Protein AF-A0A2M7KSA2-F1 (afdb_monomer)

Secondary structure (DSSP, 8-state):
---EEEEEEEEETTEEEEEEEEEE-TTS-EEEEEGGGTEEEEESSHHHHHHHHHHHHHHHHHHHHH-SSPP-HHHHHHHHHHHHH--TT------STT-----

Mean predicted aligned error: 11.55 Å

Sequence (103 aa):
MTQKLKVIPVTVRDSLLFTIELLDERPDGFSACVPELAIYTCGATEAQTLNRVRKHVAEKYEDLVSSPVPLNENEREWLRYYRTVIGPGRLRIGGNPGSTLPG

Structure (mmCIF, N/CA/C/O backbone):
data_AF-A0A2M7KSA2-F1
#
_entry.id   AF-A0A2M7KSA2-F1
#
loop_
_atom_site.group_PDB
_atom_site.id
_atom_site.type_symbol
_atom_site.label_atom_id
_atom_site.label_alt_id
_atom_site.label_comp_id
_atom_site.label_asym_id
_atom_site.label_entity_id
_atom_site.label_seq_id
_atom_site.pdbx_PDB_ins_code
_atom_site.Cartn_x
_atom_site.Cartn_y
_atom_site.Cartn_z
_atom_site.occupancy
_atom_site.B_iso_or_equiv
_atom_site.auth_seq_id
_atom_site.auth_comp_id
_atom_site.auth_asym_id
_atom_site.auth_atom_id
_atom_site.pdbx_PDB_model_num
ATOM 1 N N . MET A 1 1 ? 8.758 -18.952 -15.375 1.00 50.91 1 MET A N 1
ATOM 2 C CA . MET A 1 1 ? 8.890 -17.584 -14.835 1.00 50.91 1 MET A CA 1
ATOM 3 C C . MET A 1 1 ? 8.726 -17.675 -13.330 1.00 50.91 1 MET A C 1
ATOM 5 O O . MET A 1 1 ? 7.751 -18.268 -12.890 1.00 50.91 1 MET A O 1
ATOM 9 N N . THR A 1 2 ? 9.697 -17.200 -12.551 1.00 56.38 2 THR A N 1
ATOM 10 C CA . THR A 1 2 ? 9.634 -17.262 -11.083 1.00 56.38 2 THR A CA 1
ATOM 11 C C . THR A 1 2 ? 8.985 -15.981 -10.587 1.00 56.38 2 THR A C 1
ATOM 13 O O . THR A 1 2 ? 9.667 -14.974 -10.425 1.00 56.38 2 THR A O 1
ATOM 16 N N . GLN A 1 3 ? 7.668 -16.012 -10.394 1.00 67.38 3 GLN A N 1
ATOM 17 C CA . GLN A 1 3 ? 6.965 -14.931 -9.713 1.00 67.38 3 GLN A CA 1
ATOM 18 C C . GLN A 1 3 ? 7.489 -14.848 -8.278 1.00 67.38 3 GLN A C 1
ATOM 20 O O . GLN A 1 3 ? 7.508 -15.851 -7.559 1.00 67.38 3 GLN A O 1
ATOM 25 N N . LYS A 1 4 ? 7.962 -13.669 -7.871 1.00 83.62 4 LYS A N 1
ATOM 26 C CA . LYS A 1 4 ? 8.446 -13.440 -6.508 1.00 83.62 4 LYS A CA 1
ATOM 27 C C . LYS A 1 4 ? 7.522 -12.454 -5.815 1.00 83.62 4 LYS A C 1
ATOM 29 O O . LYS A 1 4 ? 7.506 -11.275 -6.156 1.00 83.62 4 LYS A O 1
ATOM 34 N N . LEU A 1 5 ? 6.775 -12.952 -4.835 1.00 88.81 5 LEU A N 1
ATOM 35 C CA . LEU A 1 5 ? 5.956 -12.128 -3.957 1.00 88.81 5 LEU A CA 1
ATOM 36 C C . LEU A 1 5 ? 6.821 -11.545 -2.834 1.00 88.81 5 LEU A C 1
ATOM 38 O O . LEU A 1 5 ? 7.569 -12.261 -2.164 1.00 88.81 5 LEU A O 1
ATOM 42 N N . LYS A 1 6 ? 6.697 -10.239 -2.615 1.00 90.69 6 LYS A N 1
ATOM 43 C CA . LYS A 1 6 ? 7.277 -9.499 -1.497 1.00 90.69 6 LYS A CA 1
ATOM 44 C C . LYS A 1 6 ? 6.143 -8.829 -0.733 1.00 90.69 6 LYS A C 1
ATOM 46 O O . LYS A 1 6 ? 5.457 -7.974 -1.277 1.00 90.69 6 LYS A O 1
ATOM 51 N N . VAL A 1 7 ? 5.980 -9.189 0.535 1.00 90.25 7 VAL A N 1
ATOM 52 C CA . VAL A 1 7 ? 5.006 -8.552 1.430 1.00 90.25 7 VAL A CA 1
ATOM 53 C C . VAL A 1 7 ? 5.711 -7.449 2.214 1.00 90.25 7 VAL A C 1
ATOM 55 O O . VAL A 1 7 ? 6.736 -7.692 2.852 1.00 90.25 7 VAL A O 1
ATOM 58 N N . ILE A 1 8 ? 5.186 -6.229 2.138 1.00 89.06 8 ILE A N 1
ATOM 59 C CA . ILE A 1 8 ? 5.729 -5.046 2.807 1.00 89.06 8 ILE A CA 1
ATOM 60 C C . ILE A 1 8 ? 4.706 -4.591 3.856 1.00 89.06 8 ILE A C 1
ATOM 62 O O . ILE A 1 8 ? 3.672 -4.035 3.482 1.00 89.06 8 ILE A O 1
ATOM 66 N N . PRO A 1 9 ? 4.958 -4.813 5.158 1.00 85.06 9 PRO A N 1
ATOM 67 C CA . PRO A 1 9 ? 4.073 -4.316 6.202 1.00 85.06 9 PRO A CA 1
ATOM 68 C C . PRO A 1 9 ? 4.208 -2.795 6.324 1.00 85.06 9 PRO A C 1
ATOM 70 O O . PRO A 1 9 ? 5.318 -2.266 6.416 1.00 85.06 9 PRO A O 1
ATOM 73 N N . VAL A 1 10 ? 3.079 -2.089 6.351 1.00 81.50 10 VAL A N 1
ATOM 74 C CA . VAL A 1 10 ? 3.027 -0.660 6.666 1.00 81.50 10 VAL A CA 1
ATOM 75 C C . VAL A 1 10 ? 2.536 -0.515 8.098 1.00 81.50 10 VAL A C 1
ATOM 77 O O . VAL A 1 10 ? 1.394 -0.846 8.415 1.00 81.50 10 VAL A O 1
ATOM 80 N N . THR A 1 11 ? 3.423 -0.048 8.974 1.00 74.75 11 THR A N 1
ATOM 81 C CA . THR A 1 11 ? 3.169 0.061 10.412 1.00 74.75 11 THR A CA 1
ATOM 82 C C . THR A 1 11 ? 3.208 1.511 10.890 1.00 74.75 11 THR A C 1
ATOM 84 O O . THR A 1 11 ? 3.908 2.358 10.330 1.00 74.75 11 THR A O 1
ATOM 87 N N . VAL A 1 12 ? 2.470 1.793 11.963 1.00 69.56 12 VAL A N 1
ATOM 88 C CA . VAL A 1 12 ? 2.518 3.045 12.725 1.00 69.56 12 VAL A CA 1
ATOM 89 C C . VAL A 1 12 ? 2.610 2.740 14.195 1.00 69.56 12 VAL A C 1
ATOM 91 O O . VAL A 1 12 ? 1.753 2.038 14.714 1.00 69.56 12 VAL A O 1
ATOM 94 N N . ARG A 1 13 ? 3.608 3.332 14.871 1.00 64.62 13 ARG A N 1
ATOM 95 C CA . ARG A 1 13 ? 3.805 3.190 16.327 1.00 64.62 13 ARG A CA 1
ATOM 96 C C . ARG A 1 13 ? 3.607 1.731 16.763 1.00 64.62 13 ARG A C 1
ATOM 98 O O . ARG A 1 13 ? 2.798 1.443 17.636 1.00 64.62 13 ARG A O 1
ATOM 105 N N . ASP A 1 14 ? 4.275 0.834 16.040 1.00 69.62 14 ASP A N 1
ATOM 106 C CA . ASP A 1 14 ? 4.288 -0.615 16.275 1.00 69.62 14 ASP A CA 1
ATOM 107 C C . ASP A 1 14 ? 2.982 -1.372 15.958 1.00 69.62 14 ASP A C 1
ATOM 109 O O . ASP A 1 14 ? 2.926 -2.590 16.107 1.00 69.62 14 ASP A O 1
ATOM 113 N N . SER A 1 15 ? 1.964 -0.690 15.426 1.00 66.56 15 SER A N 1
ATOM 114 C CA . SER A 1 15 ? 0.710 -1.289 14.948 1.00 66.56 15 SER A CA 1
ATOM 115 C C . SER A 1 15 ? 0.733 -1.484 13.432 1.00 66.56 15 SER A C 1
ATOM 117 O O . SER A 1 15 ? 1.106 -0.575 12.688 1.00 66.56 15 SER A O 1
ATOM 119 N N . LEU A 1 16 ? 0.342 -2.669 12.958 1.00 75.88 16 LEU A N 1
ATOM 120 C CA . LEU A 1 16 ? 0.169 -2.944 11.530 1.00 75.88 16 LEU A CA 1
ATOM 121 C C . LEU A 1 16 ? -1.106 -2.269 11.026 1.00 75.88 16 LEU A C 1
ATOM 123 O O . LEU A 1 16 ? -2.180 -2.507 11.564 1.00 75.88 16 LEU A O 1
ATOM 127 N N . LEU A 1 17 ? -0.983 -1.462 9.976 1.00 75.25 17 LEU A N 1
ATOM 128 C CA . LEU A 1 17 ? -2.131 -0.800 9.355 1.00 75.25 17 LEU A CA 1
ATOM 129 C C . LEU A 1 17 ? -2.653 -1.579 8.164 1.00 75.25 17 LEU A C 1
ATOM 131 O O . LEU A 1 17 ? -3.845 -1.843 8.064 1.00 75.25 17 LEU A O 1
ATOM 135 N N . PHE A 1 18 ? -1.747 -1.894 7.244 1.00 83.69 18 PHE A N 1
ATOM 136 C CA . PHE A 1 18 ? -2.038 -2.651 6.041 1.00 83.69 18 PHE A CA 1
ATOM 137 C C . PHE A 1 18 ? -0.754 -3.252 5.482 1.00 83.69 18 PHE A C 1
ATOM 139 O O . PHE A 1 18 ? 0.365 -2.889 5.869 1.00 83.69 18 PHE A O 1
ATOM 146 N N . THR A 1 19 ? -0.921 -4.165 4.542 1.00 88.31 19 THR A N 1
ATOM 147 C CA . THR A 1 19 ? 0.165 -4.856 3.868 1.00 88.31 19 THR A CA 1
ATOM 148 C C . THR A 1 19 ? 0.157 -4.515 2.386 1.00 88.31 19 THR A C 1
ATOM 150 O O . THR A 1 19 ? -0.886 -4.413 1.753 1.00 88.31 19 THR A O 1
ATOM 153 N N . ILE A 1 20 ? 1.339 -4.281 1.820 1.00 90.62 20 ILE A N 1
ATOM 154 C CA . ILE A 1 20 ? 1.501 -4.148 0.372 1.00 90.62 20 ILE A CA 1
ATOM 155 C C . ILE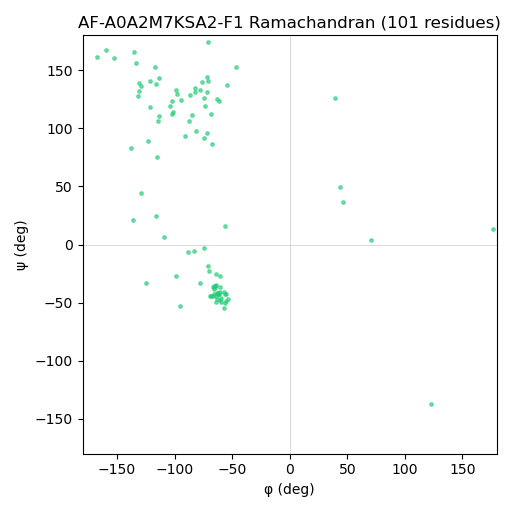 A 1 20 ? 2.071 -5.466 -0.136 1.00 90.62 20 ILE A C 1
ATOM 157 O O . ILE A 1 20 ? 3.208 -5.823 0.174 1.00 90.62 20 ILE A O 1
ATOM 161 N N . GLU A 1 21 ? 1.289 -6.175 -0.929 1.00 93.50 21 GLU A N 1
ATOM 162 C CA . GLU A 1 21 ? 1.707 -7.361 -1.662 1.00 93.50 21 GLU A CA 1
ATOM 163 C C . GLU A 1 21 ? 2.284 -6.921 -3.006 1.00 93.50 21 GLU A C 1
ATOM 165 O O . GLU A 1 21 ? 1.546 -6.487 -3.885 1.00 93.50 21 GLU A O 1
ATOM 170 N N . LEU A 1 22 ? 3.606 -6.990 -3.166 1.00 93.12 22 LEU A N 1
ATOM 171 C CA . LEU A 1 22 ? 4.302 -6.645 -4.404 1.00 93.12 22 LEU A CA 1
ATOM 172 C C . LEU A 1 22 ? 4.726 -7.919 -5.139 1.00 93.12 22 LEU A C 1
ATOM 174 O O . LEU A 1 22 ? 5.534 -8.697 -4.631 1.00 93.12 22 LEU A O 1
ATOM 178 N N . LEU A 1 23 ? 4.225 -8.100 -6.353 1.00 93.44 23 LEU A N 1
ATOM 179 C CA . LEU A 1 23 ? 4.542 -9.211 -7.234 1.00 93.44 23 LEU A CA 1
ATOM 180 C C . LEU A 1 23 ? 5.528 -8.760 -8.318 1.00 93.44 23 LEU A C 1
ATOM 182 O O . LEU A 1 23 ? 5.262 -7.808 -9.050 1.00 93.44 23 LEU A O 1
ATOM 186 N N . ASP A 1 24 ? 6.671 -9.440 -8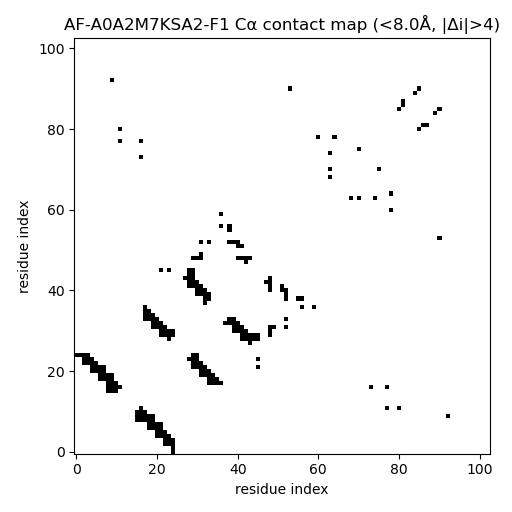.408 1.00 91.75 24 ASP A N 1
ATOM 187 C CA . ASP A 1 24 ? 7.620 -9.311 -9.521 1.00 91.75 24 ASP A CA 1
ATOM 188 C C . ASP A 1 24 ? 7.192 -10.239 -10.667 1.00 91.75 24 ASP A C 1
ATOM 190 O O . ASP A 1 24 ? 7.255 -11.466 -10.535 1.00 91.75 24 ASP A O 1
ATOM 194 N N . GLU A 1 25 ? 6.749 -9.642 -11.774 1.00 87.06 25 GLU A N 1
ATOM 195 C CA . GLU A 1 25 ? 6.203 -10.313 -12.961 1.00 87.06 25 GLU A CA 1
ATOM 196 C C . GLU A 1 25 ? 7.080 -10.079 -14.199 1.00 87.06 25 GLU A C 1
ATOM 198 O O . GLU A 1 25 ? 6.608 -10.120 -15.331 1.00 87.06 25 GLU A O 1
ATOM 203 N N . ARG A 1 26 ? 8.378 -9.797 -14.025 1.00 82.75 26 ARG A N 1
ATOM 204 C CA . ARG A 1 26 ? 9.259 -9.499 -15.164 1.00 82.75 26 ARG A CA 1
ATOM 205 C C . ARG A 1 26 ? 9.234 -10.610 -16.237 1.00 82.75 26 ARG A C 1
ATOM 207 O O . ARG A 1 26 ? 9.342 -11.793 -15.898 1.00 82.75 26 ARG A O 1
ATOM 214 N N . PRO A 1 27 ? 9.178 -10.235 -17.532 1.00 83.94 27 PRO A N 1
ATOM 215 C CA . PRO A 1 27 ? 9.409 -8.887 -18.070 1.00 83.94 27 PRO A CA 1
ATOM 216 C C . PRO A 1 27 ? 8.203 -7.931 -18.017 1.00 83.94 27 PRO A C 1
ATOM 218 O O . PRO A 1 27 ? 8.389 -6.754 -18.315 1.00 83.94 2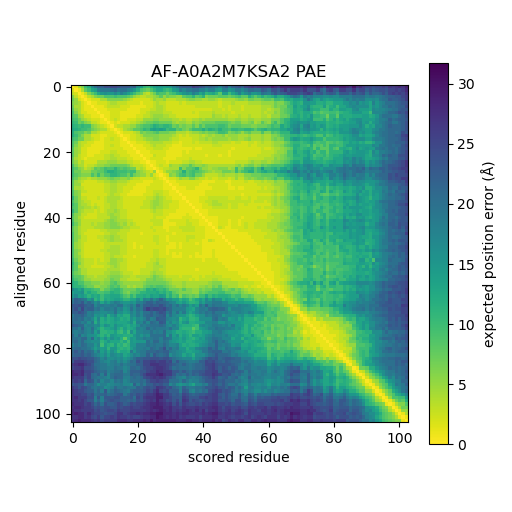7 PRO A O 1
ATOM 221 N N . ASP A 1 28 ? 7.018 -8.388 -17.607 1.00 84.00 28 ASP A N 1
ATOM 222 C CA . ASP A 1 28 ? 5.769 -7.610 -17.661 1.00 84.00 28 ASP A CA 1
ATOM 223 C C . ASP A 1 28 ? 5.727 -6.453 -16.643 1.00 84.00 28 ASP A C 1
ATOM 225 O O . ASP A 1 28 ? 4.997 -5.477 -16.821 1.00 84.00 28 ASP A O 1
ATOM 229 N N . GLY A 1 29 ? 6.580 -6.510 -15.616 1.00 90.19 29 GLY A N 1
ATOM 230 C CA . GLY A 1 29 ? 6.809 -5.426 -14.664 1.00 90.19 29 GLY A CA 1
ATOM 231 C C . GLY A 1 29 ? 6.552 -5.867 -13.230 1.00 90.19 29 GLY A C 1
ATOM 232 O O . GLY A 1 29 ? 6.993 -6.938 -12.814 1.00 90.19 29 GLY A O 1
ATOM 233 N N . PHE A 1 30 ? 5.886 -5.006 -12.468 1.00 93.31 30 PHE A N 1
ATOM 234 C CA . PHE A 1 30 ? 5.514 -5.235 -11.079 1.00 93.31 30 PHE A CA 1
ATOM 235 C C . PHE A 1 30 ? 4.037 -4.914 -10.871 1.00 93.31 30 PHE A C 1
ATOM 237 O O . PHE A 1 30 ? 3.549 -3.881 -11.337 1.00 93.31 30 PHE A O 1
ATOM 244 N N . SER A 1 31 ? 3.364 -5.751 -10.094 1.00 93.75 31 SER A N 1
ATOM 245 C CA . SER A 1 31 ? 2.002 -5.517 -9.617 1.00 93.75 31 SER A CA 1
ATOM 246 C C . SER A 1 31 ? 2.015 -5.336 -8.109 1.00 93.75 31 SER A C 1
ATOM 248 O O . SER A 1 31 ? 2.790 -5.983 -7.412 1.00 93.75 31 SER A O 1
ATOM 250 N N . ALA A 1 32 ? 1.174 -4.450 -7.590 1.00 93.62 32 ALA A N 1
ATOM 251 C CA . ALA A 1 32 ? 0.991 -4.264 -6.162 1.00 93.62 32 ALA A CA 1
ATOM 252 C C . ALA A 1 32 ? -0.487 -4.302 -5.781 1.00 93.62 32 ALA A C 1
ATOM 254 O O . ALA A 1 32 ? -1.326 -3.671 -6.428 1.00 93.62 32 ALA A O 1
ATOM 255 N N . CYS A 1 33 ? -0.771 -5.000 -4.688 1.00 92.62 33 CYS A N 1
ATOM 256 C CA . CYS A 1 33 ? -2.076 -5.070 -4.054 1.00 92.62 33 CYS A CA 1
ATOM 257 C C . CYS A 1 33 ? -1.971 -4.577 -2.605 1.00 92.62 33 CYS A C 1
ATOM 259 O O . CYS A 1 33 ? -0.992 -4.863 -1.917 1.00 92.62 33 CYS A O 1
ATOM 261 N N . VAL A 1 34 ? -2.974 -3.831 -2.148 1.00 90.19 34 VAL A N 1
ATOM 262 C CA . VAL A 1 34 ? -3.204 -3.528 -0.729 1.00 90.19 34 VAL A CA 1
ATOM 263 C C . VAL A 1 34 ? -4.614 -4.010 -0.396 1.00 90.19 34 VAL A C 1
ATOM 265 O O . VAL A 1 34 ? -5.569 -3.247 -0.595 1.00 90.19 34 VAL A O 1
ATOM 268 N N . PRO A 1 35 ? -4.777 -5.277 0.029 1.00 84.75 35 PRO A N 1
ATOM 269 C CA . PRO A 1 35 ? -6.087 -5.898 0.214 1.00 84.75 35 PRO A CA 1
ATOM 270 C C . PRO A 1 35 ? -6.995 -5.114 1.166 1.00 84.75 35 PRO A C 1
ATOM 272 O O . PRO A 1 35 ? -8.164 -4.880 0.864 1.00 84.75 35 PRO A O 1
ATOM 275 N N . GLU A 1 36 ? -6.438 -4.624 2.274 1.00 84.56 36 GLU A N 1
ATOM 276 C CA . GLU A 1 36 ? -7.154 -3.888 3.322 1.00 84.56 36 GLU A CA 1
ATOM 277 C C . GLU A 1 36 ? -7.723 -2.561 2.806 1.00 84.56 36 GLU A C 1
ATOM 279 O O . GLU A 1 36 ? -8.718 -2.048 3.31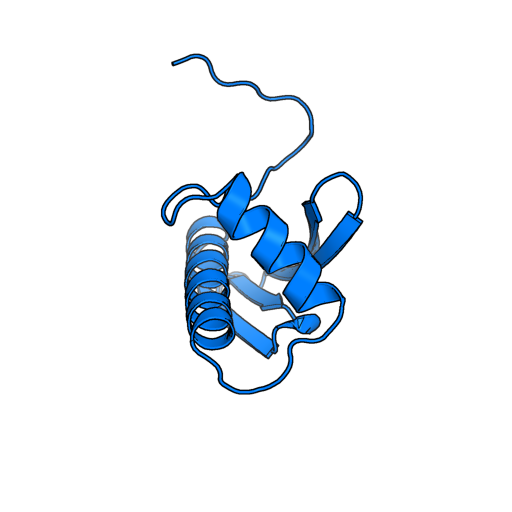7 1.00 84.56 36 GLU A O 1
ATOM 284 N N . LEU A 1 37 ? -7.108 -2.010 1.756 1.00 81.75 37 LEU A N 1
ATOM 285 C CA . LEU A 1 37 ? -7.519 -0.768 1.120 1.00 81.75 37 LEU A CA 1
ATOM 286 C C . LEU A 1 37 ? -8.129 -0.986 -0.265 1.00 81.75 37 LEU A C 1
ATOM 288 O O . LEU A 1 37 ? -8.461 0.001 -0.916 1.00 81.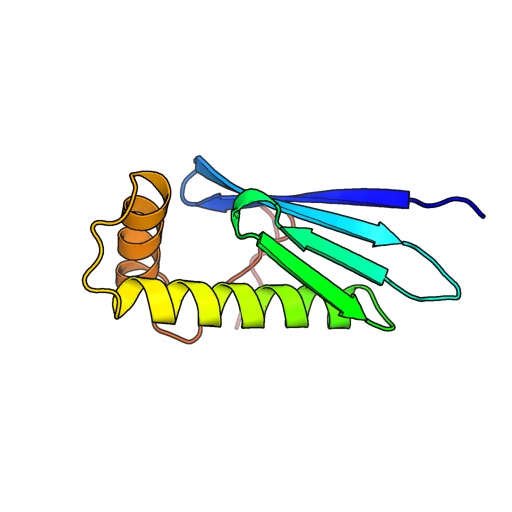75 37 LEU A O 1
ATOM 292 N N . ALA A 1 38 ? -8.351 -2.223 -0.713 1.00 86.19 38 ALA A N 1
ATOM 293 C CA . ALA A 1 38 ? -8.846 -2.512 -2.061 1.00 86.19 38 ALA A CA 1
ATOM 294 C C . ALA A 1 38 ? -8.097 -1.717 -3.159 1.00 86.19 38 ALA A C 1
ATOM 296 O O . ALA A 1 38 ? -8.700 -1.252 -4.126 1.00 86.19 38 ALA A O 1
ATOM 297 N N . ILE A 1 39 ? -6.786 -1.512 -2.979 1.00 87.94 39 ILE A N 1
ATOM 298 C CA . ILE A 1 39 ? -5.935 -0.817 -3.951 1.00 87.94 39 ILE A CA 1
ATOM 299 C C . ILE A 1 39 ? -5.227 -1.872 -4.784 1.00 87.94 39 ILE A C 1
ATOM 301 O O . ILE A 1 39 ? -4.571 -2.760 -4.243 1.00 87.94 39 ILE A O 1
ATOM 305 N N . TYR A 1 40 ? -5.302 -1.719 -6.100 1.00 93.00 40 TYR A N 1
ATOM 306 C CA . TYR A 1 40 ? -4.534 -2.505 -7.053 1.00 93.00 40 TYR A CA 1
ATOM 307 C C . TYR A 1 40 ? -3.872 -1.569 -8.063 1.00 93.00 40 TYR A C 1
ATOM 309 O O . TYR A 1 40 ? -4.512 -0.662 -8.596 1.00 93.00 40 TYR A O 1
ATOM 317 N N . THR A 1 41 ? -2.578 -1.755 -8.310 1.00 94.38 41 THR A N 1
ATOM 318 C CA . THR A 1 41 ? -1.831 -0.952 -9.284 1.00 94.38 41 THR A CA 1
ATOM 319 C C . THR A 1 41 ? -0.650 -1.732 -9.848 1.00 94.38 41 THR A C 1
ATOM 321 O O . THR A 1 41 ? -0.185 -2.693 -9.245 1.00 94.38 41 THR A O 1
ATOM 324 N N . CYS A 1 42 ? -0.134 -1.310 -10.997 1.00 94.31 42 CYS A N 1
ATOM 325 C CA . CYS A 1 42 ? 1.020 -1.927 -11.646 1.00 94.31 42 CYS A CA 1
ATOM 326 C C . CYS A 1 42 ? 2.010 -0.866 -12.138 1.00 94.31 42 CYS A C 1
ATOM 328 O O . CYS A 1 42 ? 1.686 0.326 -12.204 1.00 94.31 42 CYS A O 1
ATOM 330 N N . GLY A 1 43 ? 3.225 -1.276 -12.487 1.00 92.38 43 GLY A N 1
ATOM 331 C CA . GLY A 1 43 ? 4.261 -0.392 -13.010 1.00 92.38 43 GLY A CA 1
ATOM 332 C C . GLY A 1 43 ? 5.435 -1.149 -13.620 1.00 92.38 43 GLY A C 1
ATOM 333 O O . GLY A 1 43 ? 5.659 -2.323 -13.347 1.00 92.38 43 GLY A O 1
ATOM 334 N N . ALA A 1 44 ? 6.224 -0.454 -14.439 1.00 91.75 44 ALA A N 1
ATOM 335 C CA . ALA A 1 44 ? 7.384 -1.044 -15.110 1.00 91.75 44 ALA A CA 1
ATOM 336 C C . ALA A 1 44 ? 8.533 -1.360 -14.133 1.00 91.75 44 ALA A C 1
ATOM 338 O O . ALA A 1 44 ? 9.388 -2.196 -14.413 1.00 91.75 44 ALA A O 1
ATOM 339 N N . THR A 1 45 ? 8.572 -0.681 -12.982 1.00 92.62 45 THR A N 1
ATOM 340 C CA . THR A 1 45 ? 9.587 -0.874 -11.938 1.00 92.62 45 THR A CA 1
ATOM 341 C C . THR A 1 45 ? 8.948 -0.971 -10.556 1.00 92.62 45 THR A C 1
ATOM 343 O O . THR A 1 45 ? 7.870 -0.416 -10.317 1.00 92.62 45 THR A O 1
ATOM 346 N N . GLU A 1 46 ? 9.641 -1.617 -9.614 1.00 90.38 46 GLU A N 1
ATOM 347 C CA . GLU A 1 46 ? 9.239 -1.670 -8.201 1.00 90.38 46 GLU A CA 1
ATOM 348 C C . GLU A 1 46 ? 9.009 -0.257 -7.639 1.00 90.38 46 GLU A C 1
ATOM 350 O O . GLU A 1 46 ? 7.968 0.019 -7.045 1.00 90.38 46 GLU A O 1
ATOM 355 N N . ALA A 1 47 ? 9.933 0.676 -7.896 1.00 88.94 47 ALA A N 1
ATOM 356 C CA . ALA A 1 47 ? 9.839 2.047 -7.399 1.00 88.94 47 ALA A CA 1
ATOM 357 C C . ALA A 1 47 ? 8.611 2.794 -7.944 1.00 88.94 47 ALA A C 1
ATOM 359 O O . ALA A 1 47 ? 7.917 3.477 -7.187 1.00 88.94 47 ALA A O 1
ATOM 360 N N . GLN A 1 48 ? 8.314 2.650 -9.240 1.00 91.62 48 GLN A N 1
ATOM 361 C CA . GLN A 1 48 ? 7.134 3.268 -9.846 1.00 91.62 48 GLN A CA 1
ATOM 362 C C . GLN A 1 48 ? 5.844 2.699 -9.246 1.00 91.62 48 GLN A C 1
ATOM 364 O O . GLN A 1 48 ? 4.937 3.461 -8.908 1.00 91.62 48 GLN A O 1
ATOM 369 N N . THR A 1 49 ? 5.782 1.379 -9.083 1.00 91.88 49 THR A N 1
ATOM 370 C CA . THR A 1 49 ? 4.614 0.671 -8.545 1.00 91.88 49 THR A CA 1
ATOM 371 C C . THR A 1 49 ? 4.343 1.085 -7.101 1.00 91.88 49 THR A C 1
ATOM 373 O O . THR A 1 49 ? 3.232 1.494 -6.772 1.00 91.88 49 THR A O 1
ATOM 376 N N . LEU A 1 50 ? 5.375 1.117 -6.253 1.00 89.00 50 LEU A N 1
ATOM 377 C CA . LEU A 1 50 ? 5.250 1.582 -4.869 1.00 89.00 50 LEU A CA 1
ATOM 378 C C . LEU A 1 50 ? 4.858 3.064 -4.776 1.00 89.00 50 LEU A C 1
ATOM 380 O O . LEU A 1 50 ? 4.102 3.442 -3.880 1.00 89.00 50 LEU A O 1
ATOM 384 N N . ASN A 1 51 ? 5.330 3.913 -5.693 1.00 87.38 51 ASN A N 1
ATOM 385 C CA . ASN A 1 51 ? 4.916 5.316 -5.724 1.00 87.38 51 ASN A CA 1
ATOM 386 C C . ASN A 1 51 ? 3.428 5.473 -6.089 1.00 87.38 51 ASN A C 1
ATOM 388 O O . ASN A 1 51 ? 2.738 6.313 -5.514 1.00 87.38 51 ASN A O 1
ATOM 392 N N . ARG A 1 52 ? 2.911 4.634 -6.996 1.00 90.88 52 ARG A N 1
ATOM 393 C CA . ARG A 1 52 ? 1.475 4.588 -7.323 1.00 90.88 52 ARG A CA 1
ATOM 394 C C . ARG A 1 52 ? 0.638 4.106 -6.141 1.00 90.88 52 ARG A C 1
ATOM 396 O O . ARG A 1 52 ? -0.366 4.742 -5.836 1.00 90.88 52 ARG A O 1
ATOM 403 N N . VAL A 1 53 ? 1.089 3.072 -5.421 1.00 88.81 53 VAL A N 1
ATOM 404 C CA . VAL A 1 53 ? 0.436 2.627 -4.175 1.00 88.81 53 VAL A CA 1
ATOM 405 C C . VAL A 1 53 ? 0.335 3.785 -3.183 1.00 88.81 53 VAL A C 1
ATOM 407 O O . VAL A 1 53 ? -0.751 4.064 -2.693 1.00 88.81 53 VAL A O 1
ATOM 410 N N . ARG A 1 54 ? 1.430 4.521 -2.938 1.00 84.50 54 ARG A N 1
ATOM 411 C CA . ARG A 1 54 ? 1.424 5.690 -2.034 1.00 84.50 54 ARG A CA 1
ATOM 412 C C . ARG A 1 54 ? 0.381 6.734 -2.426 1.00 84.50 54 ARG A C 1
ATOM 414 O O . ARG A 1 54 ? -0.294 7.259 -1.547 1.00 84.50 54 ARG A O 1
ATOM 421 N N . LYS A 1 55 ? 0.257 7.026 -3.724 1.00 85.38 55 LYS A N 1
ATOM 422 C CA . LYS A 1 55 ? -0.718 7.992 -4.245 1.00 85.38 55 LYS A CA 1
ATOM 423 C C . LYS A 1 55 ? -2.153 7.532 -3.985 1.00 85.38 55 LYS A C 1
ATOM 425 O O . LYS A 1 55 ? -2.917 8.289 -3.406 1.00 85.38 55 LYS A O 1
ATOM 430 N N . HIS A 1 56 ? -2.482 6.286 -4.323 1.00 87.06 56 HIS A N 1
ATOM 431 C CA . HIS A 1 56 ? -3.822 5.734 -4.094 1.00 87.06 56 HIS A CA 1
ATOM 432 C C . HIS A 1 56 ? -4.174 5.611 -2.615 1.00 87.06 56 HIS A C 1
ATOM 434 O O . HIS A 1 56 ? -5.313 5.846 -2.230 1.00 87.06 56 HIS A O 1
ATOM 440 N N . VAL A 1 57 ? -3.195 5.273 -1.774 1.00 84.44 57 VAL A N 1
ATOM 441 C CA . VAL A 1 57 ? -3.362 5.273 -0.320 1.00 84.44 57 VAL A CA 1
ATOM 442 C C . VAL A 1 57 ? -3.727 6.679 0.158 1.00 84.44 57 VAL A C 1
ATOM 444 O O . VAL A 1 57 ? -4.703 6.834 0.884 1.00 84.44 57 VAL A O 1
ATOM 447 N N . ALA A 1 58 ? -2.986 7.705 -0.270 1.00 78.88 58 ALA A N 1
ATOM 448 C CA . ALA A 1 58 ? -3.280 9.089 0.095 1.00 78.88 58 ALA A CA 1
ATOM 449 C C . ALA A 1 58 ? -4.677 9.531 -0.380 1.00 78.88 58 ALA A C 1
ATOM 451 O O . ALA A 1 58 ? -5.445 10.028 0.436 1.00 78.88 58 ALA A O 1
ATOM 452 N N . GLU A 1 59 ? -5.027 9.269 -1.645 1.00 81.81 59 GLU A N 1
ATOM 453 C CA . GLU A 1 59 ? -6.347 9.572 -2.225 1.00 81.81 59 GLU A CA 1
ATOM 454 C C . GLU A 1 59 ? -7.475 8.906 -1.424 1.00 81.81 59 GLU A C 1
ATOM 456 O O . GLU A 1 59 ? -8.395 9.578 -0.963 1.00 81.81 59 GLU A O 1
ATOM 461 N N . LYS A 1 60 ? -7.359 7.597 -1.157 1.00 79.25 60 LYS A N 1
ATOM 462 C CA . LYS A 1 60 ? -8.374 6.854 -0.402 1.00 79.25 60 LYS A CA 1
ATOM 463 C C . LYS A 1 60 ? -8.562 7.409 1.010 1.00 79.25 60 LYS A C 1
ATOM 465 O O . LYS A 1 60 ? -9.673 7.423 1.532 1.00 79.25 60 LYS A O 1
ATOM 470 N N . TYR A 1 61 ? -7.486 7.862 1.647 1.00 71.69 61 TYR A N 1
ATOM 471 C CA . TYR A 1 61 ? -7.579 8.443 2.980 1.00 71.69 61 TYR A CA 1
ATOM 472 C C . TYR A 1 61 ? -8.095 9.885 2.978 1.00 71.69 61 TYR A C 1
ATOM 474 O O . TYR A 1 61 ? -8.813 10.239 3.909 1.00 71.69 61 TYR A O 1
ATOM 482 N N . GLU A 1 62 ? -7.798 10.700 1.963 1.00 69.56 62 GLU A N 1
ATOM 483 C CA . GLU A 1 62 ? -8.431 12.018 1.783 1.00 69.56 62 GLU A CA 1
ATOM 484 C C . GLU A 1 62 ? -9.952 11.895 1.617 1.00 69.56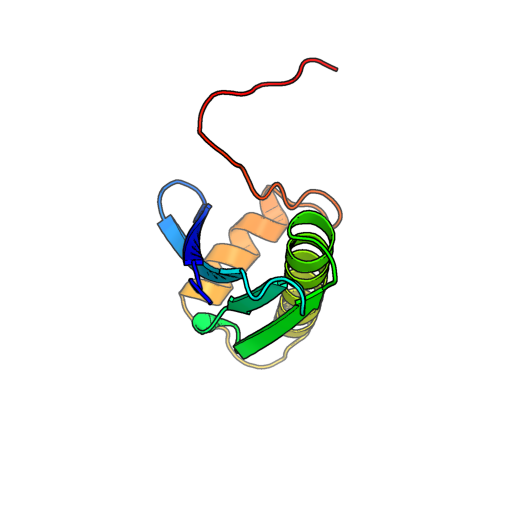 62 GLU A C 1
ATOM 486 O O . GLU A 1 62 ? -10.704 12.646 2.254 1.00 69.56 62 GLU A O 1
ATOM 491 N N . ASP A 1 63 ? -10.402 10.886 0.868 1.00 70.44 63 ASP A N 1
ATOM 492 C CA . ASP A 1 63 ? -11.821 10.546 0.746 1.00 70.44 63 ASP A CA 1
ATOM 493 C C . ASP A 1 63 ? -12.422 10.160 2.106 1.00 70.44 63 ASP A C 1
ATOM 495 O O . ASP A 1 63 ? -13.500 10.630 2.465 1.00 70.44 63 ASP A O 1
ATOM 499 N N . LEU A 1 64 ? -11.707 9.369 2.917 1.00 65.94 64 LEU A N 1
ATOM 500 C CA . LEU A 1 64 ? -12.141 8.996 4.270 1.00 65.94 64 LEU A CA 1
ATOM 501 C C . LEU A 1 64 ? -12.194 10.193 5.233 1.00 65.94 64 LEU A C 1
ATOM 503 O O . LEU A 1 64 ? -13.098 10.259 6.062 1.00 65.94 64 LEU A O 1
ATOM 507 N N . VAL A 1 65 ? -11.273 11.160 5.129 1.00 63.28 65 VAL A N 1
ATOM 508 C CA . VAL A 1 65 ? -11.311 12.393 5.947 1.00 63.28 65 VAL A CA 1
ATOM 509 C C . VAL A 1 65 ? -12.545 13.231 5.615 1.00 63.28 65 VAL A C 1
ATOM 511 O O . VAL A 1 65 ? -13.111 13.874 6.500 1.00 63.28 65 VAL A O 1
ATOM 514 N N . SER A 1 66 ? -12.931 13.230 4.341 1.00 62.72 66 SER A N 1
ATOM 515 C CA . SER A 1 66 ? -14.055 13.998 3.800 1.00 62.72 66 SER A CA 1
ATOM 516 C C . SER A 1 66 ? -15.387 13.244 3.886 1.00 62.72 66 SER A C 1
ATOM 518 O O . SER A 1 66 ? -16.436 13.812 3.577 1.00 62.72 66 SER A O 1
ATOM 520 N N . SER A 1 67 ? -15.362 11.972 4.296 1.00 56.56 67 SER A N 1
ATOM 521 C CA . SER A 1 67 ? -16.532 11.101 4.297 1.00 56.56 67 SER A CA 1
ATOM 522 C C . SER A 1 67 ? -17.455 11.388 5.490 1.00 56.56 67 SER A C 1
ATOM 524 O O . SER A 1 67 ? -16.992 11.446 6.631 1.00 56.56 67 SER A O 1
ATOM 526 N N . PRO A 1 68 ? -18.779 11.504 5.273 1.00 56.91 68 PRO A N 1
ATOM 527 C CA . PRO A 1 68 ? -19.764 11.576 6.353 1.00 56.91 68 PRO A CA 1
ATOM 528 C C . PRO A 1 68 ? -19.997 10.214 7.037 1.00 56.91 68 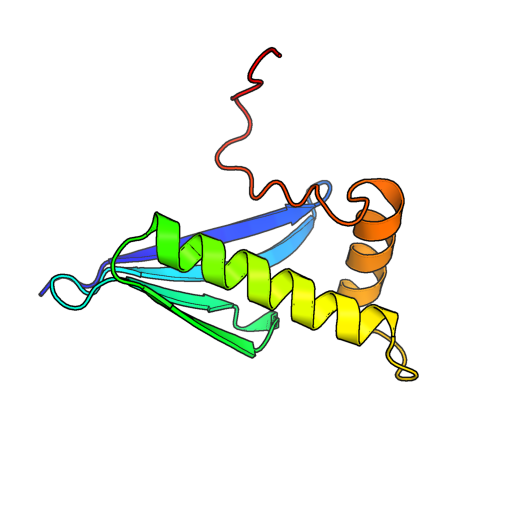PRO A C 1
ATOM 530 O O . PRO A 1 68 ? -20.791 10.124 7.973 1.00 56.91 68 PRO A O 1
ATOM 533 N N . VAL A 1 69 ? -19.35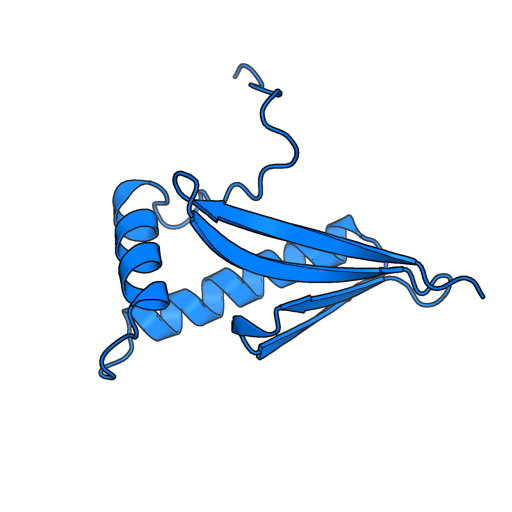0 9.145 6.557 1.00 59.84 69 VAL A N 1
ATOM 534 C CA . VAL A 1 69 ? -19.507 7.783 7.072 1.00 59.84 69 VAL A CA 1
ATOM 535 C C . VAL A 1 69 ? -18.629 7.589 8.315 1.00 59.84 69 VAL A C 1
ATOM 537 O O . VAL A 1 69 ? -17.460 7.977 8.306 1.00 59.84 69 VAL A O 1
ATOM 540 N N . PRO A 1 70 ? -19.152 6.977 9.394 1.00 59.34 70 PRO A N 1
ATOM 541 C CA . PRO A 1 70 ? -18.349 6.659 10.565 1.00 59.34 70 PRO A CA 1
ATOM 542 C C . PRO A 1 70 ? -17.218 5.691 10.202 1.00 59.34 70 PRO A C 1
ATOM 544 O O . PRO A 1 70 ? -17.447 4.595 9.696 1.00 59.34 70 PRO A O 1
ATOM 547 N N . LEU A 1 71 ? -15.998 6.122 10.499 1.00 65.69 71 LEU A N 1
ATOM 548 C CA . LEU A 1 71 ? -14.767 5.384 10.245 1.00 65.69 71 LEU A CA 1
ATOM 549 C C . LEU A 1 71 ? -14.624 4.185 11.186 1.00 65.69 71 LEU A C 1
ATOM 551 O O . LEU A 1 71 ? -14.958 4.271 12.375 1.00 65.69 71 LEU A O 1
ATOM 555 N N . ASN A 1 72 ? -14.065 3.088 10.679 1.00 70.06 72 ASN A N 1
ATOM 556 C CA . ASN A 1 72 ? -13.714 1.932 11.501 1.00 70.06 72 ASN A CA 1
ATOM 557 C C . ASN A 1 72 ? -12.507 2.231 12.425 1.00 70.06 72 ASN A C 1
ATOM 559 O O . ASN A 1 72 ? -11.943 3.328 12.429 1.00 70.06 72 ASN A O 1
ATOM 563 N N . GLU A 1 73 ? -12.154 1.295 13.309 1.00 66.50 73 GLU A N 1
ATOM 564 C CA . GLU A 1 73 ? -11.069 1.479 14.290 1.00 66.50 73 GLU A CA 1
ATOM 565 C C . GLU A 1 73 ? -9.711 1.754 13.622 1.00 66.50 73 GLU A C 1
ATOM 567 O O . GLU A 1 73 ? -9.069 2.754 13.947 1.00 66.50 73 GLU A O 1
ATOM 572 N N . ASN A 1 74 ? -9.360 0.976 12.595 1.00 66.00 74 ASN A N 1
ATOM 573 C CA . ASN A 1 74 ? -8.113 1.128 11.839 1.00 66.00 74 ASN A CA 1
ATOM 574 C C . ASN A 1 74 ? -8.047 2.482 11.105 1.00 66.00 74 ASN A C 1
ATOM 576 O O . ASN A 1 74 ? -7.021 3.164 11.111 1.00 66.00 74 ASN A O 1
ATOM 580 N N . GLU A 1 75 ? -9.157 2.910 10.501 1.00 66.69 75 GLU A N 1
ATOM 581 C CA . GLU A 1 75 ? -9.275 4.197 9.807 1.00 66.69 75 GLU A CA 1
ATOM 582 C C . GLU A 1 75 ? -9.147 5.386 10.771 1.00 66.69 75 GLU A C 1
ATOM 584 O O . GLU A 1 75 ? -8.507 6.390 10.442 1.00 66.69 75 GLU A O 1
ATOM 589 N N . ARG A 1 76 ? -9.707 5.275 11.986 1.00 68.25 76 ARG A N 1
ATOM 590 C CA . ARG A 1 76 ? -9.603 6.311 13.027 1.00 68.25 76 ARG A CA 1
ATOM 591 C C . ARG A 1 76 ? -8.190 6.446 13.579 1.00 68.25 76 ARG A C 1
ATOM 593 O O . ARG A 1 76 ? -7.717 7.575 13.744 1.00 68.25 76 ARG A O 1
ATOM 600 N N . GLU A 1 77 ? -7.513 5.336 13.866 1.00 65.12 77 GLU A N 1
ATOM 601 C CA . GLU A 1 77 ? -6.130 5.364 14.356 1.00 65.12 77 GLU A CA 1
ATOM 602 C C . GLU A 1 77 ? -5.175 5.977 13.329 1.00 65.12 77 GLU A C 1
ATOM 604 O O . GLU A 1 77 ? -4.348 6.831 13.675 1.00 65.12 77 GLU A O 1
ATOM 609 N N . TRP A 1 78 ? -5.352 5.638 12.051 1.00 63.84 78 TRP A N 1
ATOM 610 C CA . TRP A 1 78 ? -4.571 6.238 10.979 1.00 63.84 78 TRP A CA 1
ATOM 611 C C . TRP A 1 78 ? -4.865 7.724 10.799 1.00 63.84 78 TRP A C 1
ATOM 613 O O . TRP A 1 78 ? -3.927 8.506 10.713 1.00 63.84 78 TRP A O 1
ATOM 623 N N . LEU A 1 79 ? -6.129 8.158 10.809 1.00 64.50 79 LEU A N 1
ATOM 624 C CA . LEU A 1 79 ? -6.467 9.584 10.734 1.00 64.50 79 LEU A CA 1
ATOM 625 C C . LEU A 1 79 ? -5.830 10.393 11.862 1.00 64.50 79 LEU A C 1
ATOM 627 O O . LEU A 1 79 ? -5.349 11.511 11.649 1.00 64.50 79 LEU A O 1
ATOM 631 N N . ARG A 1 80 ? -5.825 9.827 13.073 1.00 65.00 80 ARG A N 1
ATOM 632 C CA . ARG A 1 80 ? -5.172 10.428 14.235 1.00 65.00 80 ARG A CA 1
ATOM 633 C C . ARG A 1 80 ? -3.670 10.556 13.997 1.00 65.00 80 ARG A C 1
ATOM 635 O O . ARG A 1 80 ? -3.108 11.604 14.308 1.00 65.00 80 ARG A O 1
ATOM 642 N N . TYR A 1 81 ? -3.025 9.543 13.423 1.00 61.19 81 TYR A N 1
ATOM 643 C CA . TYR A 1 81 ? -1.606 9.591 13.066 1.00 61.19 81 TYR A CA 1
ATOM 644 C C . TYR A 1 81 ? -1.310 10.555 11.908 1.00 61.19 81 TYR A C 1
ATOM 646 O O . TYR A 1 81 ? -0.395 11.370 12.012 1.00 61.19 81 TYR A O 1
ATOM 654 N N . TYR A 1 82 ? -2.118 10.533 10.847 1.00 56.22 82 TYR A N 1
ATOM 655 C CA . TYR A 1 82 ? -2.009 11.416 9.692 1.00 56.22 82 TYR A CA 1
ATOM 656 C C . TYR A 1 82 ? -2.092 12.878 10.141 1.00 56.22 82 TYR A C 1
ATOM 658 O O . TYR A 1 82 ? -1.130 13.619 10.001 1.00 56.22 82 TYR A O 1
ATOM 666 N N . ARG A 1 83 ? -3.150 13.266 10.866 1.00 57.84 83 ARG A N 1
ATOM 667 C CA . ARG A 1 83 ? -3.305 14.637 11.390 1.00 57.84 83 ARG A CA 1
ATOM 668 C C . ARG A 1 83 ? -2.192 15.087 12.345 1.00 57.84 83 ARG A C 1
ATOM 670 O O . ARG A 1 83 ? -1.968 16.287 12.462 1.00 57.84 83 ARG A O 1
ATOM 677 N N . THR A 1 84 ? -1.529 14.168 13.054 1.00 51.53 84 THR A N 1
ATOM 678 C CA . THR A 1 84 ? -0.524 14.520 14.079 1.00 51.53 84 THR A CA 1
ATOM 679 C C . THR A 1 84 ? 0.925 14.437 13.604 1.00 51.53 84 THR A C 1
ATOM 681 O O . THR A 1 84 ? 1.771 15.141 14.146 1.00 51.53 84 THR A O 1
ATOM 684 N N . VAL A 1 85 ? 1.235 13.591 12.621 1.00 44.31 85 VAL A N 1
ATOM 685 C CA . VAL A 1 85 ? 2.617 13.287 12.203 1.00 44.31 85 VAL A CA 1
ATOM 686 C C . VAL A 1 85 ? 2.829 13.533 10.711 1.00 44.31 85 VAL A C 1
ATOM 688 O O . VAL A 1 85 ? 3.910 13.955 10.295 1.00 44.31 85 VAL A O 1
ATOM 691 N N . ILE A 1 86 ? 1.792 13.312 9.906 1.00 48.44 86 ILE A N 1
ATOM 692 C CA . ILE A 1 86 ? 1.814 13.436 8.454 1.00 48.44 86 ILE A CA 1
ATOM 693 C C . ILE A 1 86 ? 0.872 14.580 8.077 1.00 48.44 86 ILE A C 1
ATOM 695 O O . ILE A 1 86 ? -0.214 14.376 7.546 1.00 48.44 86 ILE A O 1
ATOM 699 N N . GLY A 1 87 ? 1.298 15.830 8.291 1.00 40.59 87 GLY A N 1
ATOM 700 C CA . GLY A 1 87 ? 0.768 16.896 7.431 1.00 40.59 87 GLY A CA 1
ATOM 701 C C . GLY A 1 87 ? 0.843 16.427 5.961 1.00 40.59 87 GLY A C 1
ATOM 702 O O . GLY A 1 87 ? 1.718 15.600 5.678 1.00 40.59 87 GLY A O 1
ATOM 703 N N . PRO A 1 88 ? -0.025 16.903 5.048 1.00 41.22 88 PRO A N 1
ATOM 704 C CA . PRO A 1 88 ? -0.336 16.298 3.735 1.00 41.22 88 PRO A CA 1
ATOM 705 C C . PRO A 1 88 ? 0.826 16.031 2.738 1.00 41.22 88 PRO A C 1
ATOM 707 O O . PRO A 1 88 ? 0.595 15.770 1.567 1.00 41.22 88 PRO A O 1
ATOM 710 N N . GLY A 1 89 ? 2.092 16.043 3.165 1.00 39.34 89 GLY A N 1
ATOM 711 C CA . GLY A 1 89 ? 3.274 15.686 2.382 1.00 39.34 89 GLY A CA 1
ATOM 712 C C . GLY A 1 89 ? 4.328 14.803 3.076 1.00 39.34 89 GLY A C 1
ATOM 713 O O . GLY A 1 89 ? 5.477 14.834 2.643 1.00 39.34 89 GLY A O 1
ATOM 714 N N . ARG A 1 90 ? 4.032 14.033 4.141 1.00 41.31 90 ARG A N 1
ATOM 715 C CA . ARG A 1 90 ? 5.058 13.203 4.840 1.00 41.31 90 ARG A CA 1
ATOM 716 C C . ARG A 1 90 ? 4.705 11.723 5.069 1.00 41.31 90 ARG A C 1
ATOM 718 O O . ARG A 1 90 ? 4.971 11.179 6.136 1.00 41.31 90 ARG A O 1
ATOM 725 N N . LEU A 1 91 ? 4.160 11.025 4.074 1.00 45.47 91 LEU A N 1
ATOM 726 C CA . LEU A 1 91 ? 4.052 9.561 4.144 1.00 45.47 91 LEU A CA 1
ATOM 727 C C . LEU A 1 91 ? 5.433 8.915 3.908 1.00 45.47 91 LEU A C 1
ATOM 729 O O . LEU A 1 9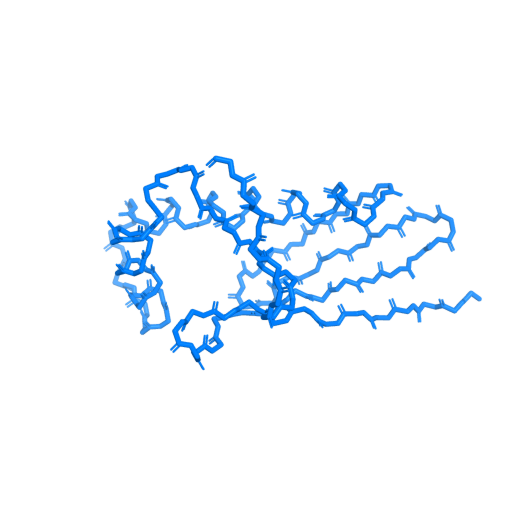1 ? 5.831 8.649 2.773 1.00 45.47 91 LEU A O 1
ATOM 733 N N . ARG A 1 92 ? 6.193 8.663 4.980 1.00 45.69 92 ARG A N 1
ATOM 734 C CA . ARG A 1 92 ? 7.403 7.828 4.917 1.00 45.69 92 ARG A CA 1
ATOM 735 C C . ARG A 1 92 ? 6.987 6.355 4.963 1.00 45.69 92 ARG A C 1
ATOM 737 O O . ARG A 1 92 ? 6.787 5.808 6.038 1.00 45.69 92 ARG A O 1
ATOM 744 N N . ILE A 1 93 ? 6.902 5.696 3.804 1.00 43.50 93 ILE A N 1
ATOM 745 C CA . ILE A 1 93 ? 6.967 4.225 3.767 1.00 43.50 93 ILE A CA 1
ATOM 746 C C . ILE A 1 93 ? 8.422 3.857 4.063 1.00 43.50 93 ILE A C 1
ATOM 748 O O . ILE A 1 93 ? 9.285 3.941 3.186 1.00 43.50 93 ILE A O 1
ATOM 752 N N . GLY A 1 94 ? 8.699 3.565 5.331 1.00 39.00 94 GLY A N 1
ATOM 753 C CA . GLY A 1 94 ? 10.015 3.159 5.799 1.00 39.00 94 GLY A CA 1
ATOM 754 C C . GLY A 1 94 ? 10.333 1.734 5.361 1.00 39.00 94 GLY A C 1
ATOM 755 O O . GLY A 1 94 ? 9.654 0.793 5.755 1.00 39.00 94 GLY A O 1
ATOM 756 N N . GLY A 1 95 ? 11.401 1.583 4.579 1.00 41.25 95 GLY A N 1
ATOM 757 C CA . GLY A 1 95 ? 12.254 0.409 4.699 1.00 41.25 95 GLY A CA 1
ATOM 758 C C . GLY A 1 95 ? 13.038 0.507 6.007 1.00 41.25 95 GLY A C 1
ATOM 759 O O . GLY A 1 95 ? 13.447 1.606 6.358 1.00 41.25 95 GLY A O 1
ATOM 760 N N . ASN A 1 96 ? 13.191 -0.636 6.681 1.00 36.34 96 ASN A N 1
ATOM 761 C CA . ASN A 1 96 ? 14.079 -0.962 7.807 1.00 36.34 96 ASN A CA 1
ATOM 762 C C . ASN A 1 96 ? 14.280 0.108 8.918 1.00 36.34 96 ASN A C 1
ATOM 764 O O . ASN A 1 96 ? 14.745 1.215 8.640 1.00 36.34 96 ASN A O 1
ATOM 768 N N . PRO A 1 97 ? 14.062 -0.213 10.208 1.00 38.94 97 PRO A N 1
ATOM 769 C CA . PRO A 1 97 ? 14.432 0.673 11.312 1.00 38.94 97 PRO A CA 1
ATOM 770 C C . PRO A 1 97 ? 15.965 0.780 11.403 1.00 38.94 97 PRO A C 1
ATOM 772 O O . PRO A 1 97 ? 16.616 0.004 12.092 1.00 38.94 97 PRO A O 1
ATOM 775 N N . GLY A 1 98 ? 16.572 1.703 10.654 1.00 34.38 98 GLY A N 1
ATOM 776 C CA . GLY A 1 98 ? 18.031 1.846 10.661 1.00 34.38 98 GLY A CA 1
ATOM 777 C C . GLY A 1 98 ? 18.648 2.872 9.713 1.00 34.38 98 GLY A C 1
ATOM 778 O O . GLY A 1 98 ? 19.855 2.831 9.504 1.00 34.38 98 GLY A O 1
ATOM 779 N N . SER A 1 99 ? 17.891 3.786 9.102 1.00 33.16 99 SER A N 1
ATOM 780 C CA . SER A 1 99 ? 18.494 4.789 8.208 1.00 33.16 99 SER A CA 1
ATOM 781 C C . SER A 1 99 ? 17.902 6.176 8.419 1.00 33.16 99 SER A C 1
ATOM 783 O O . SER A 1 99 ? 17.016 6.637 7.700 1.00 33.16 99 SER A O 1
ATOM 785 N N . THR A 1 100 ? 18.432 6.859 9.427 1.00 38.16 100 THR A N 1
ATOM 786 C CA . THR A 1 100 ? 18.391 8.317 9.535 1.00 38.16 100 THR A CA 1
ATOM 787 C C . THR A 1 100 ? 19.285 8.884 8.429 1.00 38.16 100 THR A C 1
ATOM 789 O O . THR A 1 100 ? 20.495 8.684 8.459 1.00 38.16 100 THR A O 1
ATOM 792 N N . LEU A 1 101 ? 18.712 9.563 7.433 1.00 31.31 101 LEU A N 1
ATOM 793 C CA . LEU A 1 101 ? 19.491 10.434 6.546 1.00 31.31 101 LEU A CA 1
ATOM 794 C C . LEU A 1 101 ? 19.590 11.821 7.199 1.00 31.31 101 LEU A C 1
ATOM 796 O O . LEU A 1 101 ? 18.540 12.350 7.582 1.00 31.31 101 LEU A O 1
ATOM 800 N N . PRO A 1 102 ? 20.798 12.397 7.338 1.00 36.06 102 PRO A N 1
ATOM 801 C CA . PRO A 1 102 ? 20.971 13.774 7.769 1.00 36.06 102 PRO A CA 1
ATOM 802 C C . PRO A 1 102 ? 20.653 14.725 6.608 1.00 36.06 102 PRO A C 1
ATOM 804 O O . PRO A 1 102 ? 21.007 14.462 5.457 1.00 36.06 102 PRO A O 1
ATOM 807 N N . GLY A 1 103 ? 19.982 15.822 6.936 1.00 31.77 103 GLY A N 1
ATOM 808 C CA . GLY A 1 103 ? 19.708 16.967 6.076 1.00 31.77 103 GLY A CA 1
ATOM 809 C C . GLY A 1 103 ? 19.225 18.109 6.944 1.00 31.77 103 GLY A C 1
ATOM 810 O O . GLY A 1 103 ? 18.223 17.879 7.659 1.00 31.77 103 GLY A O 1
#

Radius of gyration: 14.8 Å; Cα contacts (8 Å, |Δi|>4): 126; chains: 1; bounding box: 41×35×34 Å

pLDDT: mean 71.5, std 19.2, range [31.31, 94.38]

Solvent-accessible surface area (backbone atoms only — not comparable to full-atom values): 6376 Å² total; per-residue (Å²): 131,82,71,46,78,44,78,45,77,43,66,55,97,92,40,81,76,46,48,38,43,35,36,41,49,72,92,82,17,22,41,37,36,24,73,88,71,73,43,74,51,62,27,80,37,68,69,56,25,53,52,50,50,53,50,52,52,51,52,56,48,52,51,56,73,71,42,92,64,88,68,53,73,70,57,46,56,47,51,56,45,34,76,72,73,29,58,101,82,52,88,76,84,71,76,71,99,81,75,86,78,90,130

Nearest PDB structures (foldseek):
  6iy0-assembly1_A  TM=5.121E-01  e=6.247E-01  Staphylococcus aureus subsp. aureus Mu50
  7mdn-assembly1_A  TM=2.310E-01  e=7.700E+00  Homo sapiens

Foldseek 3Di:
DDWDWDWQFDDDPNHTLWIWTWIQPPPVAIWIDTPVQRDTDTDNYPVVRVVVVVVSVLVSLVCVVVDPDDDDPSSVVVVVCCVPPNDPPDDDSDDDPPDDDDD

=== Feature glossary ===
Legend for the data blocks above and below:

— What the protein is —

Sequence gives the chain of amino acids in standard one-letter code (A=alanine, C=cysteine, …, Y=tyrosine), read N→C. It is the only feature that is directly encoded by the gene; all structural features are derived from the folded form of this sequence.

The annotation block draws on four external resources. InterPro: which protein families and domains the sequence belongs to. GO: standardized terms for what the protein does, what process it participates in, and where in the cell it acts. CATH: which structural fold it has in the CATH hierarchy. Organism: the species of origin.

— Where its atoms are —

Atomic coordinates in PDBx/mmCIF format — the same representation the Protein Data Bank distributes. Each line of the _atom_site loop places one backbone atom in Cartesian space (units: ångströms, origin: arbitrary).

Six rendered views show the 3D structure from the faces of a cube — i.e. along ±x, ±y, ±z. Rendering representation is drawn randomly per protein from cartoon (secondary-structure ribbons), sticks (backbone bonds), or molecular surface; coloring is either N→C rainbow (blue at the N-terminus through red at the C-terminus) or one color per chain.

— Local backbone conformation —

DSSP 8-state secondary structure assigns each residue one of H (α-helix), G (3₁₀-helix), I (π-helix), E (extended β-strand), B (isolated β-bridge), T (hydrogen-bonded turn), S (bend), or '-' (coil). The assignment is computed from backbone hydrogen-bond geometry via the Kabsch–Sander algorithm.

P-SEA three-state annotation labels each residue as helix, strand, or coil based purely on the geometry of the Cα trace. It serves as a fallback when the full backbone (and thus DSSP) is unavailable.

φ (phi) and ψ (psi) are the two rotatable backbone dihedrals per residue: φ is the C(i-1)–N–Cα–C torsion, ψ is the N–Cα–C–N(i+1) torsion, both in degrees on (−180°, 180°]. α-helical residues cluster near (−60°, −45°); β-strand residues near (−120°, +130°). A Ramachandran plot is simply a scatter of (φ, ψ) for every residue.

— Global shape and packing —

Radius of gyration (Rg) is the root-mean-square distance of Cα atoms from their centroid — a single number for overall size and compactness. A globular domain of N residues has Rg ≈ 2.2·N^0.38 Å; an extended or disordered chain has a much larger Rg. The Cα contact count is the number of residue pairs whose Cα atoms are within 8 Å and are more than four positions apart in sequence — a standard proxy for tertiary packing density. The bounding box is the smallest axis-aligned box enclosing all Cα atoms.

Accessible surface area quantifies burial. A residue with SASA near zero is packed into the hydrophobic core; one with SASA >100 Å² sits on the surface. Computed here via the Shrake–Rupley numerical algorithm with a 1.4 Å probe.

The contact map is a binary N×N matrix image: pixel (i, j) is dark where Cα_i and Cα_j are within 8 Å and |i−j|>4. Because the |i−j|>4 filter removes local helical contacts, off-diagonal stripes parallel to the main diagonal indicate parallel β-sheets; stripes perpendicular to it indicate antiparallel β-sheets. The Ramachandran plot scatters every residue's (φ, ψ) pair against the sterically allowed regions. The PAE heatmap renders the predicted-aligned-error matrix.

— Structural neighborhood —

A 3Di character summarizes, for each residue, the relative orientation of the Cα frame of its nearest spatial neighbor. Because it encodes fold topology rather than chemistry, 3Di alignments detect remote structural similarity that sequence alignment misses.

Structural nearest neighbors (via Foldseek easy-search vs the PDB). Reported per hit: target PDB id, E-value, and alignment TM-score. A TM-score above ~0.5 is the conventional threshold for 'same fold'.

— Confidence and disorder —

For AlphaFold models, the B-factor field carries pLDDT — the model's own estimate of local accuracy on a 0–100 scale. Regions with pLDDT<50 should be treated as essentially unmodeled; they often correspond to intrinsically disordered segments.

B-factor (Debye–Waller factor) reflects atomic displacement in the crystal lattice. It is an experimental observable (units Å²), not a prediction; low values mean the atom is pinned down, high values mean it moves or is heterogeneous across the crystal.

Predicted Aligned Error (PAE) is an AlphaFold confidence matrix: entry (i, j) is the expected error in the position of residue j, in ångströms, when the prediction is superimposed on the true structure at residue i. Low PAE within a block of residues means that block is internally rigid and well-predicted; high PAE between two blocks means their relative placement is uncertain even if each block individually is confident.